Protein AF-A0A957J3M1-F1 (afdb_monomer_lite)

Radius of gyration: 13.7 Å; chains: 1; bounding box: 29×27×37 Å

Secondary structure (DSSP, 8-state):
-----S---S-HHHHHHHHHHHHHHHH---HHHHHHHHHHTT--EEEEESSSTTT--GGGTHHHHHHHHTTSEEEEEEETTEEEEEEP-

Structure (mmCIF, N/CA/C/O backbone):
data_AF-A0A957J3M1-F1
#
_entry.id   AF-A0A957J3M1-F1
#
loop_
_atom_site.group_PDB
_atom_site.id
_atom_site.type_symbol
_atom_site.label_atom_id
_atom_site.label_alt_id
_atom_site.label_comp_id
_atom_site.label_asym_id
_atom_site.label_entity_id
_atom_site.label_seq_id
_atom_site.pdbx_PDB_ins_code
_atom_site.Cartn_x
_atom_site.Cartn_y
_atom_site.Cartn_z
_atom_site.occupancy
_atom_site.B_iso_or_equiv
_atom_site.auth_seq_id
_atom_site.auth_comp_id
_atom_site.auth_asym_id
_atom_site.auth_atom_id
_atom_site.pdbx_PDB_model_num
ATOM 1 N N . TRP A 1 1 ? 10.685 -8.531 -19.875 1.00 51.22 1 TRP A N 1
ATOM 2 C CA . TRP A 1 1 ? 9.498 -9.006 -20.622 1.00 51.22 1 TRP A CA 1
ATOM 3 C C . TRP A 1 1 ? 8.807 -10.070 -19.772 1.00 51.22 1 TRP A C 1
ATOM 5 O O . TRP A 1 1 ? 9.497 -10.631 -18.935 1.00 51.22 1 TRP A O 1
ATOM 15 N N . HIS A 1 2 ? 7.491 -10.278 -19.917 1.00 43.41 2 HIS A N 1
ATOM 16 C CA . HIS A 1 2 ? 6.561 -10.753 -18.863 1.00 43.41 2 HIS A CA 1
ATOM 17 C C . HIS A 1 2 ? 6.391 -9.660 -17.783 1.00 43.41 2 HIS A C 1
ATOM 19 O O . HIS A 1 2 ? 7.347 -9.318 -17.111 1.00 43.41 2 HIS A O 1
ATOM 25 N N . GLN A 1 3 ? 5.282 -8.937 -17.623 1.00 47.09 3 GLN A N 1
ATOM 26 C CA . GLN A 1 3 ? 3.881 -9.218 -17.917 1.00 47.09 3 GLN A CA 1
ATOM 27 C C . GLN A 1 3 ? 3.167 -7.864 -18.144 1.00 47.09 3 GLN A C 1
ATOM 29 O O . GLN A 1 3 ? 2.612 -7.260 -17.233 1.00 47.09 3 GLN A O 1
ATOM 34 N N . ARG A 1 4 ? 3.219 -7.333 -19.376 1.00 60.06 4 ARG A N 1
ATOM 35 C CA . ARG A 1 4 ? 2.305 -6.264 -19.813 1.00 60.06 4 ARG A CA 1
ATOM 36 C C . ARG A 1 4 ? 1.014 -6.955 -20.215 1.00 60.06 4 ARG A C 1
ATOM 38 O O . ARG A 1 4 ? 1.011 -7.564 -21.274 1.00 60.06 4 ARG A O 1
ATOM 45 N N . GLN A 1 5 ? -0.021 -6.870 -19.387 1.00 51.03 5 GLN A N 1
ATOM 46 C CA . GLN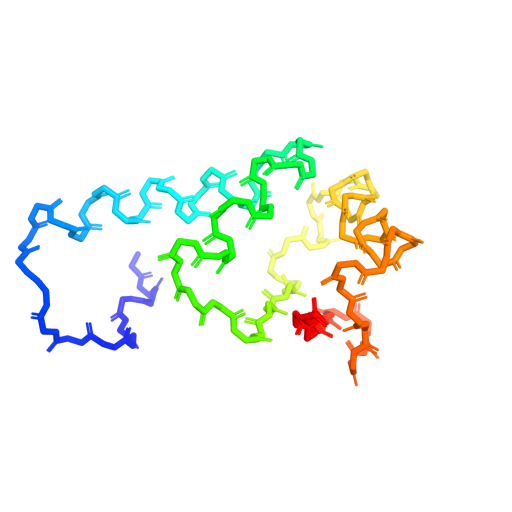 A 1 5 ? -1.425 -6.725 -19.794 1.00 51.03 5 GLN A CA 1
ATOM 47 C C . GLN A 1 5 ? -2.341 -7.104 -18.636 1.00 51.03 5 GLN A C 1
ATOM 49 O O . GLN A 1 5 ? -2.606 -8.278 -18.414 1.00 51.03 5 GLN A O 1
ATOM 54 N N . GLN A 1 6 ? -2.903 -6.084 -17.988 1.00 39.81 6 GLN A N 1
ATOM 55 C CA . GLN A 1 6 ? -4.354 -5.973 -17.856 1.00 39.81 6 GLN A CA 1
ATOM 56 C C . GLN A 1 6 ? -4.751 -4.503 -18.095 1.00 39.81 6 GLN A C 1
ATOM 58 O O . GLN A 1 6 ? -4.161 -3.594 -17.517 1.00 39.81 6 GLN A O 1
ATOM 63 N N . ARG A 1 7 ? -5.724 -4.303 -19.002 1.00 40.78 7 ARG A N 1
ATOM 64 C CA . ARG A 1 7 ? -6.195 -3.055 -19.661 1.00 40.78 7 ARG A CA 1
ATOM 65 C C . ARG A 1 7 ? -5.384 -2.549 -20.879 1.00 40.78 7 ARG A C 1
ATOM 67 O O . ARG A 1 7 ? -4.711 -1.524 -20.827 1.00 40.78 7 ARG A O 1
ATOM 74 N N . SER A 1 8 ? -5.527 -3.244 -22.016 1.00 36.94 8 SER A N 1
ATOM 75 C CA . SER A 1 8 ? -5.133 -2.783 -23.366 1.00 36.94 8 SER A CA 1
ATOM 76 C C . SER A 1 8 ? -6.148 -1.792 -23.965 1.00 36.94 8 SER A C 1
ATOM 78 O O . SER A 1 8 ? -6.923 -2.189 -24.826 1.00 36.94 8 SER A O 1
ATOM 80 N N . THR A 1 9 ? -6.155 -0.517 -23.558 1.00 43.12 9 THR A N 1
ATOM 81 C CA . THR A 1 9 ? -6.859 0.557 -24.314 1.00 43.12 9 THR A CA 1
ATOM 82 C C . THR A 1 9 ? -6.237 1.959 -24.176 1.00 43.12 9 THR A C 1
ATOM 84 O O . THR A 1 9 ? -6.876 2.946 -24.524 1.00 43.12 9 THR A O 1
ATOM 87 N N . VAL A 1 10 ? -4.995 2.101 -23.693 1.00 46.78 10 VAL A N 1
ATOM 88 C CA . VAL A 1 10 ? -4.428 3.428 -23.368 1.00 46.78 10 VAL A CA 1
ATOM 89 C C . VAL A 1 10 ? -3.256 3.796 -24.305 1.00 46.78 10 VAL A C 1
ATOM 91 O O . VAL A 1 10 ? -2.396 2.941 -24.528 1.00 46.78 10 VAL A O 1
ATOM 94 N N . PRO A 1 11 ? -3.190 5.031 -24.862 1.00 44.97 11 PRO A N 1
ATOM 95 C CA . PRO A 1 11 ? -2.118 5.489 -25.758 1.00 44.97 11 PRO A CA 1
ATOM 96 C C . PRO A 1 11 ? -0.700 5.263 -25.207 1.00 44.97 11 PRO A C 1
ATOM 98 O O . PRO A 1 11 ? -0.464 5.398 -24.010 1.00 44.97 11 PRO A O 1
ATOM 101 N N . GLY A 1 12 ? 0.274 4.983 -26.081 1.00 51.25 12 GLY A N 1
ATOM 102 C CA . GLY A 1 12 ? 1.627 4.542 -25.697 1.00 51.25 12 GLY A CA 1
ATOM 103 C C . GLY A 1 12 ? 2.405 5.444 -24.719 1.00 51.25 12 GLY A C 1
ATOM 104 O O . GLY A 1 12 ? 3.204 4.924 -23.946 1.00 51.25 12 GLY A O 1
ATOM 105 N N . TRP A 1 13 ? 2.138 6.756 -24.691 1.00 51.44 13 TRP A N 1
ATOM 106 C CA . TRP A 1 13 ? 2.761 7.727 -23.770 1.00 51.44 13 TRP A CA 1
ATOM 107 C C . TRP A 1 13 ? 2.150 7.715 -22.356 1.00 51.44 13 TRP A C 1
ATOM 109 O O . TRP A 1 13 ? 2.844 7.903 -21.360 1.00 51.44 13 TRP A O 1
ATOM 119 N N . LEU A 1 14 ? 0.853 7.419 -22.244 1.00 53.88 14 LEU A N 1
ATOM 120 C CA . LEU A 1 14 ? 0.186 7.186 -20.959 1.00 53.88 14 LEU A CA 1
ATOM 121 C C . LEU A 1 14 ? 0.691 5.894 -20.310 1.00 53.88 14 LEU A C 1
ATOM 123 O O . LEU A 1 14 ? 0.755 5.789 -19.087 1.00 53.88 14 LEU A O 1
ATOM 127 N N . VAL A 1 15 ? 1.091 4.917 -21.129 1.00 59.03 15 VAL A N 1
ATOM 128 C CA . VAL A 1 15 ? 1.636 3.648 -20.644 1.00 59.03 15 VAL A CA 1
ATOM 129 C C . VAL A 1 15 ? 3.009 3.844 -19.997 1.00 59.03 15 VAL A C 1
ATOM 131 O O . VAL A 1 15 ? 3.242 3.257 -18.946 1.00 59.03 15 VAL A O 1
ATOM 134 N N . SER A 1 16 ? 3.900 4.681 -20.546 1.00 62.88 16 SER A N 1
ATOM 135 C CA . SER A 1 16 ? 5.217 4.932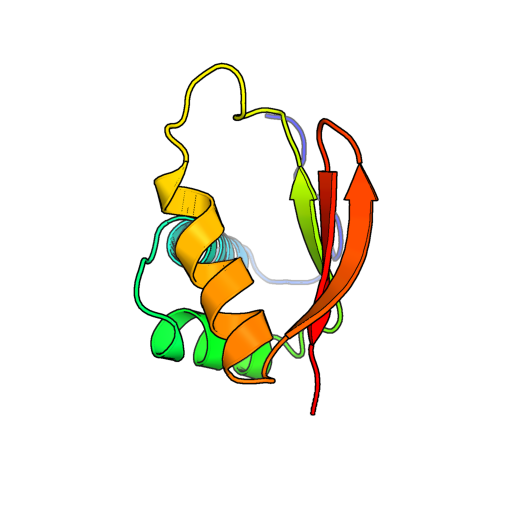 -19.931 1.00 62.88 16 SER A CA 1
ATOM 136 C C . SER A 1 16 ? 5.113 5.673 -18.597 1.00 62.88 16 SER A C 1
ATOM 138 O O . SER A 1 16 ? 5.732 5.246 -17.623 1.00 62.88 16 SER A O 1
ATOM 140 N N . ASN A 1 17 ? 4.284 6.721 -18.518 1.00 75.62 17 ASN A N 1
ATOM 141 C CA . ASN A 1 17 ? 4.102 7.479 -17.275 1.00 75.62 17 ASN A CA 1
ATOM 142 C C . ASN A 1 17 ? 3.475 6.616 -16.182 1.00 75.62 17 ASN A C 1
ATOM 144 O O . ASN A 1 17 ? 3.961 6.592 -15.054 1.00 75.62 17 ASN A O 1
ATOM 148 N N . ARG A 1 18 ? 2.450 5.831 -16.529 1.00 78.69 18 ARG A N 1
ATOM 149 C CA . ARG A 1 18 ? 1.807 4.932 -15.571 1.00 78.69 18 ARG A CA 1
ATOM 150 C C . ARG A 1 18 ? 2.757 3.854 -15.053 1.00 78.69 18 ARG A C 1
ATOM 152 O O . ARG A 1 18 ? 2.700 3.535 -13.873 1.00 78.69 18 ARG A O 1
ATOM 159 N N . ILE A 1 19 ? 3.635 3.306 -15.898 1.00 79.81 19 ILE A N 1
ATOM 160 C CA . ILE A 1 19 ? 4.663 2.352 -15.448 1.00 79.81 19 ILE A CA 1
ATOM 161 C C . ILE A 1 19 ? 5.593 3.024 -14.430 1.00 79.81 19 ILE A C 1
ATOM 163 O O . ILE A 1 19 ? 5.839 2.448 -13.374 1.00 79.81 19 ILE A O 1
ATOM 167 N N . SER A 1 20 ? 6.059 4.247 -14.703 1.00 84.19 20 SER A N 1
ATOM 168 C CA . SER A 1 20 ? 6.899 4.985 -13.752 1.00 84.19 20 SER A CA 1
ATOM 169 C C . SER A 1 20 ? 6.183 5.236 -12.425 1.00 84.19 20 SER A C 1
ATOM 171 O O . SER A 1 20 ? 6.779 5.053 -11.370 1.00 84.19 20 SER A O 1
ATOM 173 N N . GLU A 1 21 ? 4.908 5.621 -12.459 1.00 85.44 21 GLU A N 1
ATOM 174 C CA . GLU A 1 21 ? 4.131 5.875 -11.243 1.00 85.44 21 GLU A CA 1
ATOM 175 C C . GLU A 1 21 ? 3.854 4.597 -10.442 1.00 85.44 21 GLU A C 1
ATOM 177 O O . GLU A 1 21 ? 3.927 4.627 -9.220 1.00 85.44 21 GLU A O 1
ATOM 182 N N . VAL A 1 22 ? 3.598 3.464 -11.106 1.00 84.38 22 VAL A N 1
ATOM 183 C CA . VAL A 1 22 ? 3.473 2.157 -10.436 1.00 84.38 22 VAL A CA 1
ATOM 184 C C . VAL A 1 22 ? 4.794 1.767 -9.772 1.00 84.38 22 VAL A C 1
ATOM 186 O O . VAL A 1 22 ? 4.795 1.325 -8.626 1.00 84.38 22 VAL A O 1
ATOM 189 N N . ASN A 1 23 ? 5.926 1.964 -10.454 1.00 81.44 23 ASN A N 1
ATOM 190 C CA . ASN A 1 23 ? 7.241 1.714 -9.862 1.00 81.44 23 ASN A CA 1
ATOM 191 C C . ASN A 1 23 ? 7.479 2.621 -8.647 1.00 81.44 23 ASN A C 1
ATOM 193 O O . ASN A 1 23 ? 7.940 2.146 -7.612 1.00 81.44 23 ASN A O 1
ATOM 197 N N . ASN A 1 24 ? 7.130 3.905 -8.737 1.00 85.12 24 ASN A N 1
ATOM 198 C CA . ASN A 1 24 ? 7.248 4.832 -7.612 1.00 85.12 24 ASN A CA 1
ATOM 199 C C . ASN A 1 24 ? 6.330 4.428 -6.451 1.00 85.12 24 ASN A C 1
ATOM 201 O O . ASN A 1 24 ? 6.771 4.450 -5.308 1.00 85.12 24 ASN A O 1
ATOM 205 N N . PHE A 1 25 ? 5.102 3.980 -6.728 1.00 87.19 25 PHE A N 1
ATOM 206 C CA . PHE A 1 25 ? 4.170 3.495 -5.709 1.00 87.19 25 PHE A CA 1
ATOM 207 C C . PHE A 1 25 ? 4.754 2.339 -4.891 1.00 87.19 25 PHE A C 1
ATOM 209 O O . PHE A 1 25 ? 4.652 2.351 -3.665 1.00 87.19 25 PHE A O 1
ATOM 216 N N . TYR A 1 26 ? 5.410 1.363 -5.526 1.00 80.94 26 TYR A N 1
ATOM 217 C CA . TYR A 1 26 ? 6.046 0.265 -4.788 1.00 80.94 26 TYR A CA 1
ATOM 218 C C . TYR A 1 26 ? 7.323 0.701 -4.050 1.00 80.94 26 TYR A C 1
ATOM 220 O O . TYR A 1 26 ? 7.551 0.221 -2.941 1.00 80.94 26 TYR A O 1
ATOM 228 N N . ASN A 1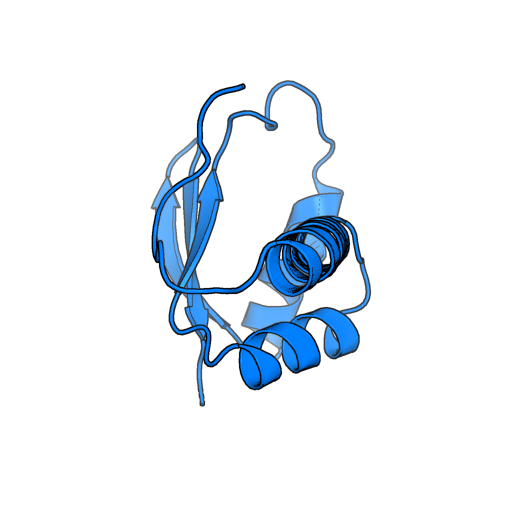 27 ? 8.084 1.668 -4.574 1.00 80.44 27 ASN A N 1
ATOM 229 C CA . ASN A 1 27 ? 9.364 2.104 -3.992 1.00 80.44 27 ASN A CA 1
ATOM 230 C C . ASN A 1 27 ? 9.274 3.232 -2.946 1.00 80.44 27 ASN A C 1
ATOM 232 O O . ASN A 1 27 ? 10.179 3.367 -2.127 1.00 80.44 27 ASN A O 1
ATOM 236 N N . THR A 1 28 ? 8.229 4.065 -2.960 1.00 82.81 28 THR A N 1
ATOM 237 C CA . THR A 1 28 ? 8.105 5.191 -2.017 1.00 82.81 28 THR A CA 1
ATOM 238 C C . THR A 1 28 ? 7.904 4.693 -0.588 1.00 82.81 28 THR A C 1
ATOM 240 O O . THR A 1 28 ? 7.189 3.715 -0.368 1.00 82.81 28 THR A O 1
ATOM 243 N N . THR A 1 29 ? 8.505 5.367 0.390 1.00 83.19 29 THR A N 1
ATOM 244 C CA . THR A 1 29 ? 8.253 5.155 1.826 1.00 83.19 29 THR A CA 1
ATOM 245 C C . THR A 1 29 ? 7.216 6.130 2.382 1.00 83.19 29 THR A C 1
ATOM 247 O O . THR A 1 29 ? 6.817 6.010 3.534 1.00 83.19 29 THR A O 1
ATOM 250 N N . ASN A 1 30 ? 6.762 7.095 1.576 1.00 87.56 30 ASN A N 1
ATOM 251 C CA . ASN A 1 30 ? 5.784 8.089 1.988 1.00 87.56 30 ASN A CA 1
ATOM 252 C C . ASN A 1 30 ? 4.359 7.534 1.828 1.00 87.56 30 ASN A C 1
ATOM 254 O O . ASN A 1 30 ? 3.867 7.348 0.711 1.00 87.56 30 ASN A O 1
ATOM 258 N N . THR A 1 31 ? 3.681 7.300 2.951 1.00 88.81 31 THR A N 1
ATOM 259 C CA . THR A 1 31 ? 2.307 6.775 2.992 1.00 88.81 31 THR A CA 1
ATOM 260 C C . THR A 1 31 ? 1.299 7.693 2.300 1.00 88.81 31 THR A C 1
ATOM 262 O O . THR A 1 31 ? 0.398 7.205 1.620 1.00 88.81 31 THR A O 1
ATOM 265 N N . GLN A 1 32 ? 1.481 9.014 2.370 1.00 90.56 32 GLN A N 1
ATOM 266 C CA . GLN A 1 32 ? 0.600 9.975 1.702 1.00 90.56 32 GLN A CA 1
ATOM 267 C C . GLN A 1 32 ? 0.753 9.938 0.177 1.00 90.56 32 GLN A C 1
ATOM 269 O O . GLN A 1 32 ? -0.235 10.048 -0.550 1.00 90.56 32 GLN A O 1
ATOM 274 N N . GLU A 1 33 ? 1.976 9.769 -0.329 1.00 90.31 33 GLU A N 1
ATOM 275 C CA . GLU A 1 33 ? 2.216 9.609 -1.768 1.00 90.31 33 GLU A CA 1
ATOM 276 C C . GLU A 1 33 ? 1.576 8.314 -2.289 1.00 90.31 33 GLU A C 1
ATOM 278 O O . GLU A 1 33 ? 0.908 8.323 -3.328 1.00 90.31 33 GLU A O 1
ATOM 283 N N . ALA A 1 34 ? 1.709 7.224 -1.527 1.00 90.31 34 ALA A N 1
ATOM 284 C CA . ALA A 1 34 ? 1.059 5.956 -1.834 1.00 90.31 34 ALA A CA 1
ATOM 285 C C . ALA A 1 34 ? -0.475 6.088 -1.839 1.00 90.31 34 ALA A C 1
ATOM 287 O O . ALA A 1 34 ? -1.121 5.641 -2.786 1.00 90.31 34 ALA A O 1
ATOM 288 N N . LEU A 1 35 ? -1.059 6.762 -0.844 1.00 91.38 35 LEU A N 1
ATOM 289 C CA . LEU A 1 35 ? -2.502 7.001 -0.768 1.00 91.38 35 LEU A CA 1
ATOM 290 C C . LEU A 1 35 ? -3.015 7.825 -1.958 1.00 91.38 35 LEU A C 1
ATOM 292 O O . LEU A 1 35 ? -4.005 7.462 -2.594 1.00 91.38 35 LEU A O 1
ATOM 296 N N . ASN A 1 36 ? -2.297 8.890 -2.325 1.00 92.31 36 ASN A N 1
ATOM 297 C CA . ASN A 1 36 ? -2.643 9.717 -3.482 1.00 92.31 36 ASN A CA 1
ATOM 298 C C . ASN A 1 36 ? -2.649 8.902 -4.782 1.00 92.31 36 ASN A C 1
ATOM 300 O O . ASN A 1 36 ? -3.515 9.104 -5.634 1.00 92.31 36 ASN A O 1
ATOM 304 N N . PHE A 1 37 ? -1.706 7.969 -4.936 1.00 91.06 37 PHE A N 1
ATOM 305 C CA . PHE A 1 37 ? -1.686 7.045 -6.068 1.00 91.06 37 PHE A CA 1
ATOM 306 C C . PHE A 1 37 ? -2.910 6.119 -6.069 1.00 91.06 37 PHE A C 1
ATOM 308 O O . PHE A 1 37 ? -3.556 5.976 -7.111 1.00 91.06 37 PHE A O 1
ATOM 315 N N . LEU A 1 38 ? -3.253 5.522 -4.920 1.00 91.00 38 LEU A N 1
ATOM 316 C CA . LEU A 1 38 ? -4.415 4.634 -4.799 1.00 91.00 38 LEU A CA 1
ATOM 317 C C . LEU A 1 38 ? -5.703 5.357 -5.204 1.00 91.00 38 LEU A C 1
ATOM 319 O O . LEU A 1 38 ? -6.468 4.831 -6.011 1.00 91.00 38 LEU A O 1
ATOM 323 N N . HIS A 1 39 ? -5.884 6.593 -4.736 1.00 90.44 39 HIS A N 1
ATOM 324 C CA . HIS A 1 39 ? -7.040 7.420 -5.085 1.00 90.44 39 HIS A CA 1
ATOM 325 C C . HIS A 1 39 ? -7.028 7.835 -6.560 1.00 90.44 39 HIS A C 1
ATOM 327 O O . HIS A 1 39 ? -8.048 7.745 -7.240 1.00 90.44 39 HIS A O 1
ATOM 333 N N . LYS A 1 40 ? -5.868 8.250 -7.091 1.00 89.62 40 LYS A N 1
ATOM 334 C CA . LYS A 1 40 ? -5.718 8.669 -8.496 1.00 89.62 40 LYS A CA 1
ATOM 335 C C . LYS A 1 40 ? -6.137 7.572 -9.476 1.00 89.62 40 LYS A C 1
ATOM 337 O O . LYS A 1 40 ? -6.663 7.880 -10.545 1.00 89.62 40 LYS A O 1
ATOM 342 N N . TYR A 1 41 ? -5.865 6.315 -9.138 1.00 88.12 41 TYR A N 1
ATOM 343 C CA . TYR A 1 41 ? -6.141 5.168 -10.001 1.00 88.12 41 TYR A CA 1
ATOM 344 C C . TYR A 1 41 ? -7.374 4.355 -9.597 1.00 88.12 41 TYR A C 1
ATOM 346 O O . TYR A 1 41 ? -7.614 3.328 -10.237 1.00 88.12 41 TYR A O 1
ATOM 354 N N . ASP A 1 42 ? -8.141 4.810 -8.598 1.00 89.31 42 ASP A N 1
ATOM 355 C CA . ASP A 1 42 ? -9.305 4.099 -8.044 1.00 89.31 42 ASP A CA 1
ATOM 356 C C . ASP A 1 42 ? -8.964 2.630 -7.728 1.00 89.31 42 ASP A C 1
ATOM 358 O O . ASP A 1 42 ? -9.589 1.668 -8.190 1.00 89.31 42 ASP A O 1
ATOM 362 N N . VAL A 1 43 ? -7.840 2.446 -7.029 1.00 90.50 43 VAL A N 1
ATOM 363 C CA . VAL A 1 43 ? -7.318 1.122 -6.697 1.00 90.50 43 VAL A CA 1
ATOM 364 C C . VAL A 1 43 ? -8.161 0.534 -5.582 1.00 90.50 43 VAL A C 1
ATOM 366 O O . VAL A 1 43 ? -8.229 1.089 -4.496 1.00 90.50 43 VAL A O 1
ATOM 369 N N . ARG A 1 44 ? -8.747 -0.638 -5.832 1.00 91.00 44 ARG A N 1
ATOM 370 C CA . ARG A 1 44 ? -9.490 -1.379 -4.808 1.00 91.00 44 ARG A CA 1
ATOM 371 C C . ARG A 1 44 ? -8.635 -2.388 -4.048 1.00 91.00 44 ARG A C 1
ATOM 373 O O . ARG A 1 44 ? -8.819 -2.565 -2.852 1.00 91.00 44 ARG A O 1
ATOM 380 N N . TYR A 1 45 ? -7.710 -3.048 -4.740 1.00 90.25 45 TYR A N 1
ATOM 381 C CA . TYR A 1 45 ? -6.838 -4.058 -4.148 1.00 90.25 45 TYR A CA 1
ATOM 382 C C . TYR A 1 45 ? -5.385 -3.815 -4.528 1.00 90.25 45 TYR A C 1
ATOM 384 O O . TYR A 1 45 ? -5.067 -3.565 -5.694 1.00 90.25 45 TYR A O 1
ATOM 392 N N . VAL A 1 46 ? -4.507 -3.956 -3.542 1.00 88.81 46 VAL A N 1
ATOM 393 C CA . VAL A 1 46 ? -3.056 -3.955 -3.700 1.00 88.81 46 VAL A CA 1
ATOM 394 C C . VAL A 1 46 ? -2.561 -5.375 -3.478 1.00 88.81 46 VAL A C 1
ATOM 396 O O . VAL A 1 46 ? -2.799 -5.968 -2.430 1.00 88.81 46 VAL A O 1
ATOM 399 N N . TYR A 1 47 ? -1.864 -5.921 -4.470 1.00 85.62 47 TYR A N 1
ATOM 400 C CA . TYR A 1 47 ? -1.211 -7.220 -4.377 1.00 85.62 47 TYR A CA 1
ATOM 401 C C . TYR A 1 47 ? 0.285 -7.015 -4.138 1.00 85.62 47 TYR A C 1
ATOM 403 O O . TYR A 1 47 ? 0.970 -6.426 -4.973 1.00 85.62 47 TYR A O 1
ATOM 411 N N . ALA A 1 48 ? 0.794 -7.536 -3.027 1.00 80.06 48 ALA A N 1
ATOM 412 C CA . ALA A 1 48 ? 2.205 -7.503 -2.666 1.00 80.06 48 ALA A CA 1
ATOM 413 C C . ALA A 1 48 ? 2.745 -8.942 -2.602 1.00 80.06 48 ALA A C 1
ATOM 415 O O . ALA A 1 48 ? 2.593 -9.634 -1.597 1.00 80.06 48 ALA A O 1
ATOM 416 N N . GLY A 1 49 ? 3.335 -9.415 -3.706 1.00 68.69 49 GLY A N 1
ATOM 417 C CA . GLY A 1 49 ? 3.828 -10.788 -3.859 1.00 68.69 49 GLY A CA 1
ATOM 418 C C . GLY A 1 49 ? 5.351 -10.950 -3.787 1.00 68.69 49 GLY A C 1
ATOM 419 O O . GLY A 1 49 ? 6.121 -10.065 -4.144 1.00 68.69 49 GLY A O 1
ATOM 420 N N . GLN A 1 50 ? 5.776 -12.142 -3.373 1.00 54.09 50 GLN A N 1
ATOM 421 C CA . GLN A 1 50 ? 7.142 -12.617 -3.147 1.00 54.09 50 GLN A CA 1
ATOM 422 C C . GLN A 1 50 ? 7.803 -13.121 -4.432 1.00 54.09 50 GLN A C 1
ATOM 424 O O . GLN A 1 50 ? 8.174 -14.283 -4.546 1.00 54.09 50 GLN A O 1
ATOM 429 N N . LEU A 1 51 ? 8.016 -12.241 -5.405 1.00 49.50 51 LEU A N 1
ATOM 430 C CA . LEU A 1 51 ? 9.203 -12.406 -6.260 1.00 49.50 51 LEU A CA 1
ATOM 431 C C . LEU A 1 51 ? 10.409 -11.629 -5.700 1.00 49.50 51 LEU A C 1
ATOM 433 O O . LEU A 1 51 ? 11.492 -11.671 -6.268 1.00 49.50 51 LEU A O 1
ATOM 437 N N . GLU A 1 52 ? 10.236 -11.011 -4.524 1.00 48.25 52 GLU A N 1
ATOM 438 C CA . GLU A 1 52 ? 11.217 -10.143 -3.869 1.00 48.25 52 GLU A CA 1
ATOM 439 C C . GLU A 1 52 ? 11.527 -10.483 -2.395 1.00 48.25 52 GLU A C 1
ATOM 441 O O . GLU A 1 52 ? 12.401 -9.847 -1.817 1.00 48.25 52 GLU A O 1
ATOM 446 N N . TRP A 1 53 ? 10.932 -11.504 -1.754 1.00 47.66 53 TRP A N 1
ATOM 447 C CA . TRP A 1 53 ? 11.289 -11.785 -0.339 1.00 47.66 53 TRP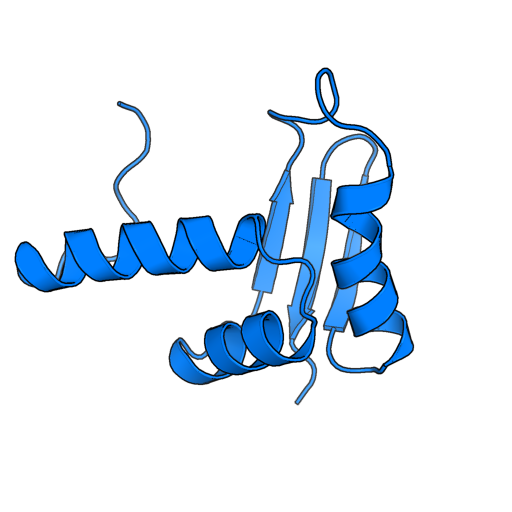 A CA 1
ATOM 448 C C . TRP A 1 53 ? 12.578 -12.604 -0.153 1.00 47.66 53 TRP A C 1
ATOM 450 O O . TRP A 1 5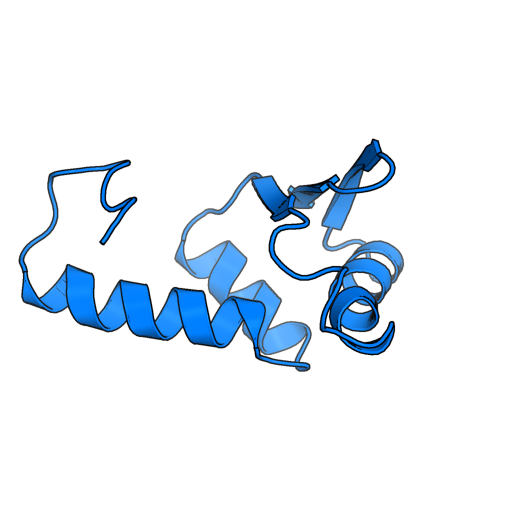3 ? 12.948 -12.907 0.976 1.00 47.66 53 TRP A O 1
ATOM 460 N N . VAL A 1 54 ? 13.269 -12.984 -1.230 1.00 46.84 54 VAL A N 1
ATOM 461 C CA . VAL A 1 54 ? 14.626 -13.556 -1.126 1.00 46.84 54 VAL A CA 1
ATOM 462 C C . VAL A 1 54 ? 15.693 -12.443 -1.132 1.00 46.84 54 VAL A C 1
ATOM 464 O O . VAL A 1 54 ? 16.835 -12.706 -0.771 1.00 46.84 54 VAL A O 1
ATOM 467 N N . TYR A 1 55 ? 15.330 -11.196 -1.486 1.00 43.00 55 TYR A N 1
ATOM 468 C CA . TYR A 1 55 ? 16.279 -10.090 -1.704 1.00 43.00 55 TYR A CA 1
ATOM 469 C C . TYR A 1 55 ? 16.035 -8.806 -0.891 1.00 43.00 55 TYR A C 1
ATOM 471 O O . TYR A 1 55 ? 16.961 -8.003 -0.803 1.00 43.00 55 TYR A O 1
ATOM 479 N N . TYR A 1 56 ? 14.865 -8.597 -0.275 1.00 45.47 56 TYR A N 1
ATOM 480 C CA . TYR A 1 56 ? 14.574 -7.349 0.448 1.00 45.47 56 TYR A CA 1
ATOM 481 C C . TYR A 1 56 ? 14.353 -7.529 1.952 1.00 45.47 56 TYR A C 1
ATOM 483 O O . TYR A 1 56 ? 13.741 -8.493 2.412 1.00 45.47 56 TYR A O 1
ATOM 491 N N . LEU A 1 57 ? 14.894 -6.565 2.698 1.00 47.97 57 LEU A N 1
ATOM 492 C CA . LEU A 1 57 ? 14.814 -6.432 4.146 1.00 47.97 57 LEU A CA 1
ATOM 493 C C . LEU A 1 57 ? 13.385 -6.023 4.597 1.00 47.97 57 LEU A C 1
ATOM 495 O O . LEU A 1 57 ? 12.616 -5.486 3.791 1.00 47.97 57 LEU A O 1
ATOM 499 N N . PRO A 1 58 ? 13.009 -6.281 5.868 1.00 52.88 58 PRO A N 1
ATOM 500 C CA . PRO A 1 58 ? 11.653 -6.107 6.410 1.00 52.88 58 PRO A CA 1
ATOM 501 C C . PRO A 1 58 ? 11.027 -4.716 6.229 1.00 52.88 58 PRO A C 1
ATOM 503 O O . PRO A 1 58 ? 9.811 -4.572 6.351 1.00 52.88 58 PRO A O 1
ATOM 506 N N . GLU A 1 59 ? 11.818 -3.681 5.943 1.00 52.03 59 GLU A N 1
ATOM 507 C CA . GLU A 1 59 ? 11.369 -2.293 6.019 1.00 52.03 59 GLU A CA 1
ATOM 508 C C . GLU A 1 59 ? 10.443 -1.866 4.868 1.00 52.03 59 GLU A C 1
ATOM 510 O O . GLU A 1 59 ? 9.685 -0.910 5.021 1.00 52.03 59 GLU A O 1
ATOM 515 N N . GLY A 1 60 ? 10.436 -2.580 3.735 1.00 52.22 60 GLY A N 1
ATOM 516 C CA . GLY A 1 60 ? 9.544 -2.278 2.602 1.00 52.22 60 GLY A CA 1
ATOM 517 C C . GLY A 1 60 ? 8.064 -2.598 2.866 1.00 52.22 60 GLY A C 1
ATOM 518 O O . GLY A 1 60 ? 7.176 -1.981 2.275 1.00 52.22 60 GLY A O 1
ATOM 519 N N . MET A 1 61 ? 7.793 -3.524 3.792 1.00 59.56 61 MET A N 1
ATOM 520 C CA . MET A 1 61 ? 6.441 -3.866 4.257 1.00 59.56 61 MET A CA 1
ATOM 521 C C . MET A 1 61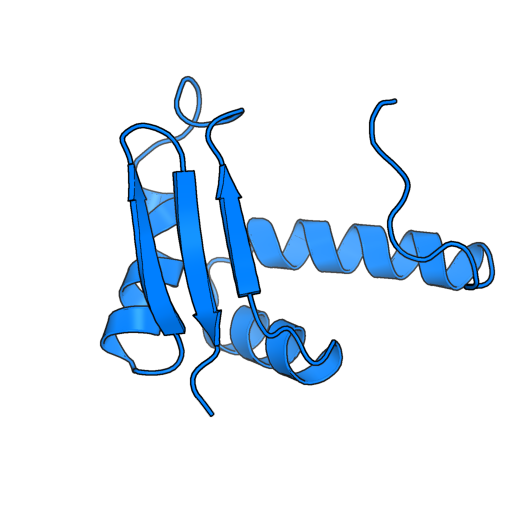 ? 5.903 -2.847 5.266 1.00 59.56 61 MET A C 1
ATOM 523 O O . MET A 1 61 ? 4.687 -2.692 5.380 1.00 59.56 61 MET A O 1
ATOM 527 N N . ASN A 1 62 ? 6.792 -2.087 5.919 1.00 71.44 62 ASN A N 1
ATOM 528 C CA . ASN A 1 62 ? 6.407 -1.172 6.990 1.00 71.44 62 ASN A CA 1
ATOM 529 C C . ASN A 1 62 ? 5.379 -0.144 6.534 1.00 71.44 62 ASN A C 1
ATOM 531 O O . ASN A 1 62 ? 4.479 0.151 7.302 1.00 71.44 62 ASN A O 1
ATOM 535 N N . LYS A 1 63 ? 5.454 0.371 5.297 1.00 84.44 63 LYS A N 1
ATOM 536 C CA . LYS A 1 63 ? 4.477 1.375 4.848 1.00 84.44 63 LYS A CA 1
ATOM 537 C C . LYS A 1 63 ? 3.076 0.788 4.686 1.00 84.44 63 LYS A C 1
ATOM 539 O O . LYS A 1 63 ? 2.106 1.473 4.967 1.00 84.44 63 LYS A O 1
ATOM 544 N N . PHE A 1 64 ? 2.952 -0.453 4.203 1.00 85.69 64 PHE A N 1
ATOM 545 C CA . PHE A 1 64 ? 1.641 -1.080 4.032 1.00 85.69 64 PHE A CA 1
ATOM 546 C C . PHE A 1 64 ? 1.063 -1.435 5.394 1.00 85.69 64 PHE A C 1
ATOM 548 O O . PHE A 1 64 ? -0.106 -1.161 5.641 1.00 85.69 64 PHE A O 1
ATOM 555 N N . ASP A 1 65 ? 1.900 -1.946 6.295 1.00 83.12 65 ASP A N 1
ATOM 556 C CA . ASP A 1 65 ? 1.505 -2.208 7.675 1.00 83.12 65 ASP A CA 1
ATOM 557 C C . ASP A 1 65 ? 1.158 -0.895 8.418 1.00 83.12 65 ASP A C 1
ATOM 559 O O . ASP A 1 65 ? 0.179 -0.847 9.158 1.00 83.12 65 ASP A O 1
ATOM 563 N N . GLU A 1 66 ? 1.873 0.206 8.166 1.00 88.56 66 GLU A N 1
ATOM 564 C CA . GLU A 1 66 ? 1.556 1.552 8.667 1.00 88.56 66 GLU A CA 1
ATOM 565 C C . GLU A 1 66 ? 0.232 2.063 8.087 1.00 88.56 66 GLU A C 1
ATOM 567 O O . GLU A 1 66 ? -0.622 2.541 8.825 1.00 88.56 66 GLU A O 1
ATOM 572 N N . MET A 1 67 ? 0.004 1.913 6.782 1.00 90.19 67 MET A N 1
ATOM 573 C CA . MET A 1 67 ? -1.265 2.281 6.148 1.00 90.19 67 MET A CA 1
ATOM 574 C C . MET A 1 67 ? -2.438 1.450 6.677 1.00 90.19 67 MET A C 1
ATOM 576 O O . MET A 1 67 ? -3.552 1.968 6.751 1.00 90.19 67 MET A O 1
ATOM 580 N N . VAL A 1 68 ? -2.201 0.199 7.086 1.00 90.38 68 VAL A N 1
ATOM 581 C CA . VAL A 1 68 ? -3.193 -0.607 7.810 1.00 90.38 68 VAL A CA 1
ATOM 582 C C . VAL A 1 68 ? -3.447 -0.033 9.205 1.00 90.38 68 VAL A C 1
ATOM 584 O O . VAL A 1 68 ? -4.601 0.144 9.587 1.00 90.38 68 VAL A O 1
ATOM 587 N N . GLN A 1 69 ? -2.399 0.322 9.956 1.00 89.81 69 GLN A N 1
ATOM 588 C CA . GLN A 1 69 ? -2.544 0.947 11.281 1.00 89.81 69 GLN A CA 1
ATOM 589 C C . GLN A 1 69 ? -3.266 2.302 11.224 1.00 89.81 69 GLN A C 1
ATOM 591 O O . GLN A 1 69 ? -4.035 2.627 12.126 1.00 89.81 69 GLN A O 1
ATOM 596 N N . LEU A 1 70 ? -3.043 3.075 10.160 1.00 90.25 70 LEU A N 1
ATOM 597 C CA . LEU A 1 70 ? -3.705 4.356 9.905 1.00 90.25 70 LEU A CA 1
ATOM 598 C C . LEU A 1 70 ? -5.140 4.196 9.372 1.00 90.25 70 LEU A C 1
ATOM 600 O O . LEU A 1 70 ? -5.855 5.189 9.260 1.00 90.25 70 LEU A O 1
ATOM 604 N N . GLY A 1 71 ? -5.570 2.971 9.056 1.00 91.31 71 GLY A N 1
ATOM 605 C CA . GLY A 1 71 ? -6.923 2.671 8.586 1.00 91.31 71 GLY A CA 1
ATOM 606 C C . GLY A 1 71 ? -7.170 2.944 7.101 1.00 91.31 71 GLY A C 1
ATOM 607 O O . GLY A 1 71 ? -8.317 2.899 6.674 1.00 91.31 71 GLY A O 1
ATOM 608 N N . TYR A 1 72 ? -6.128 3.203 6.306 1.00 92.19 72 TYR A N 1
ATOM 609 C CA . TYR A 1 72 ? -6.246 3.390 4.852 1.00 92.19 72 TYR A CA 1
ATOM 610 C C . TYR A 1 72 ? -6.333 2.070 4.085 1.00 92.19 72 TYR A C 1
ATOM 612 O O . TYR A 1 72 ? -6.876 2.009 2.982 1.00 92.19 72 TYR A O 1
ATOM 620 N N . LEU A 1 73 ? -5.747 1.013 4.645 1.00 93.25 73 LEU A N 1
ATOM 621 C CA . LEU A 1 73 ? -5.743 -0.319 4.062 1.00 93.25 73 LEU A CA 1
ATOM 622 C C . LEU A 1 73 ? -6.295 -1.330 5.058 1.00 93.25 73 LEU A C 1
ATOM 624 O O . LEU A 1 73 ? -6.105 -1.217 6.266 1.00 93.25 73 LEU A O 1
ATOM 628 N N . GLN A 1 74 ? -6.912 -2.376 4.532 1.00 93.38 74 GLN A N 1
ATOM 629 C CA . GLN A 1 74 ? -7.266 -3.564 5.281 1.00 93.38 74 GLN A CA 1
ATOM 630 C C . GLN A 1 74 ? -6.540 -4.753 4.673 1.00 93.38 74 GLN A C 1
ATOM 632 O O . GLN A 1 74 ? -6.660 -5.033 3.484 1.00 93.38 74 GLN A O 1
ATOM 637 N N . GLU A 1 75 ? -5.803 -5.496 5.487 1.00 90.44 75 GLU A N 1
ATOM 638 C CA . GLU A 1 75 ? -5.271 -6.781 5.057 1.00 90.44 75 GLU A CA 1
ATOM 639 C C . GLU A 1 75 ? -6.406 -7.802 4.938 1.00 90.44 75 GLU A C 1
ATOM 641 O O . GLU A 1 75 ? -7.040 -8.166 5.929 1.00 90.44 75 GLU A O 1
ATOM 646 N N . VAL A 1 76 ? -6.664 -8.264 3.715 1.00 92.81 76 VAL A N 1
ATOM 647 C CA . VAL A 1 76 ? -7.725 -9.245 3.424 1.00 92.81 76 VAL A CA 1
ATOM 648 C C . VAL A 1 76 ? -7.172 -10.644 3.178 1.00 92.81 76 VAL A C 1
ATOM 650 O O . VAL A 1 76 ? -7.906 -11.630 3.244 1.00 92.81 76 VAL A O 1
ATOM 653 N N . TYR A 1 77 ? -5.873 -10.751 2.897 1.00 87.12 77 TYR A N 1
ATOM 654 C CA . TYR A 1 77 ? -5.191 -12.025 2.727 1.00 87.12 77 TYR A CA 1
ATOM 655 C C . TYR A 1 77 ? -3.702 -11.880 3.024 1.00 87.12 77 TYR A C 1
ATOM 657 O O . TYR A 1 77 ? -3.053 -10.972 2.508 1.00 87.12 77 TYR A O 1
ATOM 665 N N . ARG A 1 78 ? -3.138 -12.830 3.770 1.00 82.56 78 ARG A N 1
ATOM 666 C CA . ARG A 1 78 ? -1.693 -12.964 3.950 1.00 82.56 78 ARG A CA 1
ATOM 667 C C . ARG A 1 78 ? -1.296 -14.431 3.976 1.00 82.56 78 ARG A C 1
ATOM 669 O O . ARG A 1 78 ? -1.910 -15.255 4.652 1.00 82.56 78 ARG A O 1
ATOM 676 N N . ASN A 1 79 ? -0.247 -14.760 3.234 1.00 78.50 79 ASN A N 1
ATOM 677 C CA . ASN A 1 79 ? 0.437 -16.044 3.300 1.00 78.50 79 ASN A CA 1
ATOM 678 C C . ASN A 1 79 ? 1.963 -15.825 3.332 1.00 78.50 79 ASN A C 1
ATOM 680 O O . ASN A 1 79 ? 2.438 -14.692 3.368 1.00 78.50 79 ASN A O 1
ATOM 684 N N . LYS A 1 80 ? 2.748 -16.910 3.321 1.00 71.25 80 LYS A N 1
ATOM 685 C CA . LYS A 1 80 ? 4.220 -16.860 3.422 1.00 71.25 80 LYS A CA 1
ATOM 686 C C . LYS A 1 80 ? 4.928 -16.085 2.300 1.00 71.25 80 LYS A C 1
ATOM 688 O O . LYS A 1 80 ? 6.129 -15.866 2.419 1.00 71.25 80 LYS A O 1
ATOM 693 N N . GLY A 1 81 ? 4.227 -15.708 1.234 1.00 70.19 81 GLY A N 1
ATOM 694 C CA . GLY A 1 81 ? 4.802 -14.996 0.100 1.00 70.19 81 GLY A CA 1
ATOM 695 C C . GLY A 1 81 ? 3.876 -14.000 -0.583 1.00 70.19 81 GLY A C 1
ATOM 696 O O . GLY A 1 81 ? 4.188 -13.521 -1.664 1.00 70.19 81 GLY A O 1
ATOM 697 N N . VAL A 1 82 ? 2.715 -13.695 -0.026 1.00 81.19 82 VAL A N 1
ATOM 698 C CA . VAL A 1 82 ? 1.753 -12.787 -0.645 1.00 81.19 82 VAL A CA 1
ATOM 699 C C . VAL A 1 82 ? 0.961 -12.112 0.454 1.00 81.19 82 VAL A C 1
ATOM 701 O O . VAL A 1 82 ? 0.403 -12.794 1.314 1.00 81.19 82 VAL A O 1
ATOM 704 N N . SER A 1 83 ? 0.842 -10.796 0.350 1.00 84.81 83 SER A N 1
ATOM 705 C CA . SER A 1 83 ? -0.147 -10.004 1.070 1.00 84.81 83 SER A CA 1
ATOM 706 C C . SER A 1 83 ? -1.074 -9.335 0.062 1.00 84.81 83 SER A C 1
ATOM 708 O O . SER A 1 83 ? -0.627 -8.846 -0.979 1.00 84.81 83 SER A O 1
ATOM 710 N N . ILE A 1 84 ? -2.370 -9.325 0.350 1.00 88.62 84 ILE A N 1
ATOM 711 C CA . ILE A 1 84 ? -3.366 -8.575 -0.412 1.00 88.62 84 ILE A CA 1
ATOM 712 C C . ILE A 1 84 ? -4.045 -7.614 0.551 1.00 88.62 84 ILE A C 1
ATOM 714 O O . ILE A 1 84 ? -4.574 -8.028 1.586 1.00 88.62 84 ILE A O 1
ATOM 718 N N . TYR A 1 85 ? -4.041 -6.344 0.170 1.00 91.50 85 TYR A N 1
ATOM 719 C CA . TYR A 1 85 ? -4.675 -5.268 0.911 1.00 91.50 85 TYR A CA 1
ATOM 720 C C . TYR A 1 85 ? -5.866 -4.739 0.116 1.00 91.50 85 TYR A C 1
ATOM 722 O O . TYR A 1 85 ? -5.758 -4.526 -1.091 1.00 91.50 85 TYR A O 1
ATOM 730 N N . GLU A 1 86 ? -6.995 -4.534 0.780 1.00 93.19 86 GLU A N 1
ATOM 731 C CA . GLU A 1 86 ? -8.133 -3.774 0.271 1.00 93.19 86 GLU A CA 1
ATOM 732 C C . GLU A 1 86 ? -7.987 -2.314 0.694 1.00 93.19 86 GLU A C 1
ATOM 734 O O . GLU A 1 86 ? -7.579 -2.031 1.821 1.00 93.19 86 GLU A O 1
ATOM 739 N N . VAL A 1 87 ? -8.289 -1.386 -0.210 1.00 93.31 87 VAL A N 1
ATOM 740 C CA . VAL A 1 87 ? -8.328 0.042 0.119 1.00 93.31 87 VAL A CA 1
ATOM 741 C C . VAL A 1 87 ? -9.621 0.338 0.864 1.00 93.31 87 VAL A C 1
ATOM 743 O O . VAL A 1 87 ? -10.708 0.015 0.380 1.00 93.31 87 VAL A O 1
ATOM 746 N N . VAL A 1 88 ? -9.487 0.929 2.049 1.00 89.88 88 VAL A N 1
ATOM 747 C CA . VAL A 1 88 ? -10.615 1.312 2.898 1.00 89.88 88 VAL A CA 1
ATOM 748 C C . VAL A 1 88 ? -10.944 2.771 2.598 1.00 89.88 88 VAL A C 1
ATOM 750 O O . VAL A 1 88 ? -10.074 3.635 2.693 1.00 89.88 88 VAL A O 1
ATOM 753 N N . ASN A 1 89 ? -12.188 3.016 2.187 1.00 65.19 89 ASN A N 1
ATOM 754 C CA . ASN A 1 89 ? -12.725 4.357 1.939 1.00 65.19 89 ASN A CA 1
ATOM 755 C C . ASN A 1 89 ? -13.217 5.016 3.226 1.00 65.19 89 ASN A C 1
ATOM 757 O O . ASN A 1 89 ? -13.868 4.303 4.025 1.00 65.19 89 ASN A O 1
#

Foldseek 3Di:
DPDPDDDPDDDPVVVVVVVVLVVCLQVDLDLVSVLVSCVVVVPFKDKQFPPPPVPDDPSSCVSVVVCVVVVQWDFPDDDPTMTMIGGDD

Sequence (89 aa):
WHQRQQRSTVPGWLVSNRISEVNNFYNTTNTQEALNFLHKYDVRYVYAGQLEWVYYLPEGMNKFDEMVQLGYLQEVYRNKGVSIYEVVN

pLDDT: mean 74.41, std 18.13, range [36.94, 93.38]